Protein 3LE1 (pdb70)

Foldseek 3Di:
DDKDKDFFADQAFCDDPNVVVQLVLLVVDPWFKWKDAPHQIDTSNDSVSSVVRPGGHGGIIMMFTDDPCGVVSVVSNRVCRVCNNVD/DDKDKDFAADAAFLDDPNVVVQLVLLVVDPWFKWKDAPHDIDGSNDSVSSVVRPGGHGGIIMMFTDDPCGVVSVVSNRDDDDDND

Nearest PDB structures (foldseek):
  3lfg-assembly2_B  TM=1.002E+00  e=5.998E-17  Caldanaerobacter subterraneus subsp. tengcongensis MB4
  3ihs-assembly2_B  TM=9.851E-01  e=2.240E-10  Bacillus anthracis str. Ames
  1ptf-assembly1_A  TM=9.576E-01  e=1.968E-10  Enterococcus faecalis
  1cm2-assembly1_A  TM=9.767E-01  e=3.095E-10  Escherichia coli
  1opd-assembly1_A  TM=9.761E-01  e=3.758E-10  Escherichia coli

InterPro domains:
  IPR000032 Phosphocarrier protein HPr-like [PF00381] (3-82)
  IPR000032 Phosphocarrier protein HPr-like [PR00107] (13-29)
  IPR000032 Phosphocarrier protein HPr-like [PR00107] (38-53)
  IPR000032 Phosphocarrier protein HPr-like [PR00107] (53-70)
  IPR000032 Phosphocarrier protein HPr-like [PS51350] (1-88)
  IPR000032 Phosphocarrier protein HPr-like [TIGR01003] (1-82)
  IPR000032 Phosphocarrier protein HPr-like [cd00367] (5-81)
  IPR001020 Phosphotransferase system, HPr histidine phosphorylation site [PS00369] (13-20)
  IPR035895 HPr-like superfamily [G3DSA:3.30.1340.10] (1-88)
  IPR035895 HPr-like superfamily [SSF55594] (1-88)
  IPR050399 Phosphocarrier protein HPr [PTHR33705] (1-88)

Solvent-accessible surface area: 8832 Å² total; per-residue (Å²): 98,70,106,35,102,14,44,1,48,15,124,63,0,0,68,79,156,15,1,59,46,0,23,52,15,0,60,152,37,80,1,117,2,87,0,70,49,123,142,44,66,20,74,0,67,37,87,159,12,1,79,86,12,31,0,56,92,50,29,82,2,33,0,19,0,62,33,138,30,29,110,110,0,1,49,26,0,33,66,31,0,100,56,97,13,66,116,126,73,87,35,93,24,85,0,90,15,88,66,0,1,75,80,63,15,2,59,76,0,21,106,16,0,60,134,39,82,1,118,2,60,0,44,50,125,132,66,117,18,74,0,66,38,91,153,11,0,73,72,9,31,0,55,101,37,31,81,2,87,0,11,0,54,33,138,32,29,113,102,0,2,64,25,0,34,67,32,1,65,77,83,48

CATH classification: 3.30.1340.10

Radius of gyration: 17.96 Å; Cα contacts (8 Å, |Δi|>4): 343; chains: 2; bounding box: 39×39×50 Å

Structure (mmCIF, N/CA/C/O backbone):
data_3LE1
#
_entry.id   3LE1
#
_cell.length_a   57.860
_cell.length_b   57.860
_cell.length_c   42.080
_cell.angle_alpha   90.00
_cell.angle_beta   90.00
_cell.angle_gamma   90.00
#
_symmetry.space_group_name_H-M   'P 42'
#
loop_
_entity.id
_entity.type
_entity.pdbx_description
1 polymer 'Phosphotransferase system, HPr-related proteins'
2 non-polymer 'CADMIUM ION'
3 water water
#
loop_
_atom_site.group_PDB
_atom_site.id
_atom_site.type_symbol
_atom_site.label_atom_id
_atom_site.label_alt_id
_atom_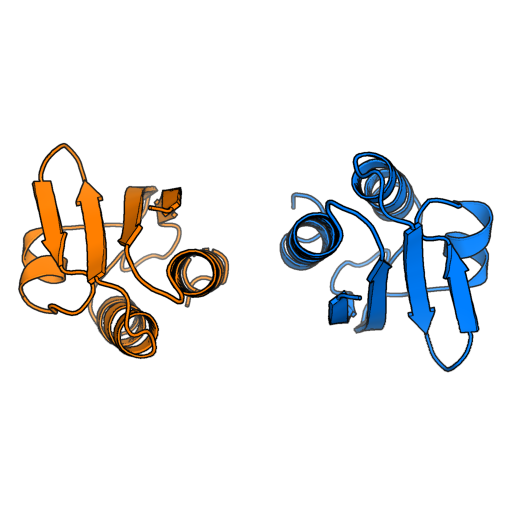site.label_comp_id
_atom_site.label_asym_id
_atom_site.label_entity_id
_atom_site.label_seq_id
_atom_site.pdbx_PDB_ins_code
_atom_site.Cartn_x
_atom_site.Cartn_y
_atom_site.Cartn_z
_atom_site.occupancy
_atom_site.B_iso_or_equiv
_atom_site.auth_seq_id
_atom_site.auth_comp_id
_atom_site.auth_asym_id
_atom_site.auth_atom_id
_atom_site.pdbx_PDB_model_num
ATOM 1 N N . MET A 1 1 ? 33.601 -0.238 -0.432 1.00 13.19 1 MET A N 1
ATOM 2 C CA . MET A 1 1 ? 32.778 0.856 -0.924 1.00 14.32 1 MET A CA 1
ATOM 3 C C . MET A 1 1 ? 31.434 0.840 -0.251 1.00 16.26 1 MET A C 1
ATOM 4 O O . MET A 1 1 ? 30.833 -0.197 -0.084 1.00 19.06 1 MET A O 1
ATOM 7 N N . LYS A 1 2 ? 30.939 2.011 0.100 1.00 14.04 2 LYS A N 1
ATOM 8 C CA . LYS A 1 2 ? 29.600 2.197 0.631 1.00 13.43 2 LYS A CA 1
ATOM 9 C C . LYS A 1 2 ? 28.868 3.253 -0.207 1.00 14.74 2 LYS A C 1
ATOM 10 O O . LYS A 1 2 ? 29.424 4.312 -0.511 1.00 15.03 2 LYS A O 1
ATOM 16 N N . GLU A 1 3 ? 27.642 2.928 -0.609 1.00 15.86 3 GLU A N 1
ATOM 17 C CA . GLU A 1 3 ? 26.805 3.823 -1.414 1.00 16.98 3 GLU A CA 1
ATOM 18 C C . GLU A 1 3 ? 25.373 3.928 -0.894 1.00 17.38 3 GLU A C 1
ATOM 19 O O . GLU A 1 3 ? 24.822 2.960 -0.366 1.00 17.18 3 GLU A O 1
ATOM 25 N N . VAL A 1 4 ? 24.770 5.108 -1.043 1.00 18.11 4 VAL A N 1
ATOM 26 C CA . VAL A 1 4 ? 23.373 5.338 -0.674 1.00 18.96 4 VAL A CA 1
ATOM 27 C C . VAL A 1 4 ? 22.734 6.337 -1.636 1.00 17.04 4 VAL A C 1
ATOM 28 O O . VAL A 1 4 ? 23.393 7.243 -2.122 1.00 17.22 4 VAL A O 1
ATOM 32 N N . THR A 1 5 ? 21.459 6.148 -1.933 1.00 16.21 5 THR A N 1
ATOM 33 C CA . THR A 1 5 ? 20.720 7.108 -2.740 1.00 18.13 5 THR A CA 1
ATOM 34 C C . THR A 1 5 ? 19.802 7.893 -1.810 1.00 18.40 5 THR A C 1
ATOM 35 O O . THR A 1 5 ? 19.116 7.319 -0.958 1.00 19.13 5 THR A O 1
ATOM 39 N N . ILE A 1 6 ? 19.812 9.212 -1.952 1.00 17.59 6 ILE A N 1
ATOM 40 C CA . ILE A 1 6 ? 19.090 10.068 -1.025 1.00 14.53 6 ILE A CA 1
ATOM 41 C C . ILE A 1 6 ? 18.556 11.323 -1.711 1.00 18.30 6 ILE A C 1
ATOM 42 O O . ILE A 1 6 ? 19.173 11.847 -2.634 1.00 19.69 6 ILE A O 1
ATOM 47 N N . GLU A 1 7 ? 17.406 11.795 -1.242 1.00 20.52 7 GLU A N 1
ATOM 48 C CA . GLU A 1 7 ? 16.782 13.010 -1.758 1.00 22.31 7 GLU A CA 1
ATOM 49 C C . GLU A 1 7 ? 17.211 14.227 -0.938 1.00 23.79 7 GLU A C 1
ATOM 50 O O . GLU A 1 7 ? 17.254 14.179 0.296 1.00 25.29 7 GLU A O 1
ATOM 52 N N . ILE A 1 8 ? 17.540 15.314 -1.629 1.00 23.21 8 ILE A N 1
ATOM 53 C CA . ILE A 1 8 ? 17.898 16.564 -0.969 1.00 24.12 8 ILE A CA 1
ATOM 54 C C . ILE A 1 8 ? 16.624 17.359 -0.696 1.00 24.25 8 ILE A C 1
ATOM 55 O O . ILE A 1 8 ? 15.853 17.634 -1.615 1.00 25.05 8 ILE A O 1
ATOM 60 N N . LYS A 1 9 ? 16.404 17.713 0.568 1.00 21.50 9 LYS A N 1
ATOM 61 C CA . LYS A 1 9 ? 15.115 18.258 1.002 1.00 20.25 9 LYS A CA 1
ATOM 62 C C . LYS A 1 9 ? 15.088 19.768 1.165 1.00 21.29 9 LYS A C 1
ATOM 63 O O . LYS A 1 9 ? 14.023 20.379 1.072 1.00 24.15 9 LYS A O 1
ATOM 66 N N . ASN A 1 10 ? 16.236 20.373 1.446 1.00 18.01 10 ASN A N 1
ATOM 67 C CA . ASN A 1 10 ? 16.255 21.780 1.827 1.00 18.75 10 ASN A CA 1
ATOM 68 C C . ASN A 1 10 ? 16.204 22.754 0.659 1.00 16.61 10 ASN A C 1
ATOM 69 O O . ASN A 1 10 ? 16.700 22.478 -0.436 1.00 15.76 10 ASN A O 1
ATOM 74 N N . LYS A 1 11 ? 15.747 23.970 0.951 1.00 15.80 11 LYS A N 1
ATOM 75 C CA . LYS A 1 11 ? 15.393 24.937 -0.050 1.00 17.13 11 LYS A CA 1
ATOM 76 C C . LYS A 1 11 ? 16.526 25.216 -0.966 1.00 18.25 11 LYS A C 1
ATOM 77 O O . LYS A 1 11 ? 16.324 25.419 -2.124 1.00 18.24 11 LYS A O 1
ATOM 81 N N . THR A 1 12 ? 17.701 25.273 -0.382 1.00 17.50 12 THR A N 1
ATOM 82 C CA . THR A 1 12 ? 18.901 25.719 -1.083 1.00 19.95 12 THR A CA 1
ATOM 83 C C . THR A 1 12 ? 19.606 24.633 -1.885 1.00 20.96 12 THR A C 1
ATOM 84 O O . THR A 1 12 ? 20.550 24.921 -2.619 1.00 21.61 12 THR A O 1
ATOM 88 N N . GLY A 1 13 ? 19.171 23.387 -1.733 1.00 20.04 13 GLY A N 1
ATOM 89 C CA . GLY A 1 13 ? 19.925 22.271 -2.279 1.00 19.30 13 GLY A CA 1
ATOM 90 C C . GLY A 1 13 ? 21.346 22.321 -1.742 1.00 20.69 13 GLY A C 1
ATOM 91 O O . GLY A 1 13 ? 21.577 22.801 -0.634 1.00 21.48 13 GLY A O 1
ATOM 92 N N . LEU A 1 14 ? 22.306 21.840 -2.525 1.00 20.67 14 LEU A N 1
ATOM 93 C CA . LEU A 1 14 ? 23.704 21.919 -2.132 1.00 21.32 14 LEU A CA 1
ATOM 94 C C . LEU A 1 14 ? 24.347 23.221 -2.605 1.00 25.39 14 LEU A C 1
ATOM 95 O O . LEU A 1 14 ? 25.166 23.241 -3.531 1.00 26.23 14 LEU A O 1
ATOM 100 N N . HIS A 1 15 ? 23.957 24.313 -1.957 1.00 28.52 15 HIS A N 1
ATOM 101 C CA . HIS A 1 15 ? 24.495 25.632 -2.254 1.00 33.14 15 HIS A CA 1
ATOM 102 C C . HIS A 1 15 ? 24.715 26.398 -0.961 1.00 35.14 15 HIS A C 1
ATOM 103 O O . HIS A 1 15 ? 24.117 26.073 0.060 1.00 36.03 15 HIS A O 1
ATOM 110 N N . ALA A 1 16 ? 25.574 27.411 -1.005 1.00 34.42 16 ALA A N 1
ATOM 111 C CA . ALA A 1 16 ? 25.768 28.285 0.151 1.00 34.10 16 ALA A CA 1
ATOM 112 C C . ALA A 1 16 ? 26.046 27.491 1.422 1.00 33.85 16 ALA A C 1
ATOM 113 O O . ALA A 1 16 ? 26.817 26.528 1.400 1.00 34.19 16 ALA A O 1
ATOM 115 N N . ARG A 1 17 ? 25.421 27.887 2.526 1.00 33.39 17 ARG A N 1
ATOM 116 C CA . ARG A 1 17 ? 25.713 27.265 3.817 1.00 32.71 17 ARG A CA 1
ATOM 117 C C . ARG A 1 17 ? 25.727 25.732 3.794 1.00 33.47 17 ARG A C 1
ATOM 118 O O . ARG A 1 17 ? 26.740 25.120 4.147 1.00 35.66 17 ARG A O 1
ATOM 126 N N . PRO A 1 18 ? 24.602 25.105 3.408 1.00 31.32 18 PRO A N 1
ATOM 127 C CA . PRO A 1 18 ? 24.575 23.642 3.309 1.00 29.68 18 PRO A CA 1
ATOM 128 C C . PRO A 1 18 ? 25.746 23.071 2.503 1.00 27.50 18 PRO A C 1
ATOM 129 O O . PRO A 1 18 ? 26.366 22.109 2.952 1.00 25.96 18 PRO A O 1
ATOM 133 N N . ALA A 1 19 ? 26.061 23.652 1.347 1.00 26.40 19 ALA A N 1
ATOM 134 C CA . ALA A 1 19 ? 27.185 23.161 0.556 1.00 27.47 19 ALA A CA 1
ATOM 135 C C . ALA A 1 19 ? 28.487 23.221 1.362 1.00 27.02 19 ALA A C 1
ATOM 136 O O . ALA A 1 19 ? 29.292 22.290 1.338 1.00 26.27 19 ALA A O 1
ATOM 138 N N . ALA A 1 20 ? 28.686 24.319 2.085 1.00 26.37 20 ALA A N 1
ATOM 139 C CA . ALA A 1 20 ? 29.905 24.508 2.862 1.00 25.75 20 ALA A CA 1
ATOM 140 C C . ALA A 1 20 ? 29.987 23.466 3.965 1.00 25.33 20 ALA A C 1
ATOM 141 O O . ALA A 1 20 ? 31.052 22.895 4.218 1.00 25.31 20 ALA A O 1
ATOM 143 N N . LEU A 1 21 ? 28.848 23.234 4.613 1.00 24.75 21 LEU A N 1
ATOM 144 C CA . LEU A 1 21 ? 28.734 22.258 5.693 1.00 25.06 21 LEU A CA 1
ATOM 145 C C . LEU A 1 21 ? 28.875 20.842 5.161 1.00 24.73 21 LEU A C 1
ATOM 146 O O . LEU A 1 21 ? 29.458 19.977 5.816 1.00 25.89 21 LEU A O 1
ATOM 151 N N . PHE A 1 22 ? 28.313 20.608 3.981 1.00 22.70 22 PHE A N 1
ATOM 152 C CA . PHE A 1 22 ? 28.420 19.316 3.327 1.00 19.74 22 PHE A CA 1
ATOM 153 C C . PHE A 1 22 ? 29.886 18.956 3.140 1.00 20.59 22 PHE A C 1
ATOM 154 O O . PHE A 1 22 ? 30.309 17.878 3.544 1.00 22.03 22 PHE A O 1
ATOM 162 N N . VAL A 1 23 ? 30.662 19.874 2.556 1.00 21.17 23 VAL A N 1
ATOM 163 C CA . VAL A 1 23 ? 32.078 19.654 2.288 1.00 22.73 23 VAL A CA 1
ATOM 164 C C . VAL A 1 23 ? 32.840 19.554 3.601 1.00 23.40 23 VAL A C 1
ATOM 165 O O . VAL A 1 23 ? 33.771 18.760 3.744 1.00 21.40 23 VAL A O 1
ATOM 169 N N . GLN A 1 24 ? 32.419 20.380 4.549 1.00 24.03 24 GLN A N 1
ATOM 170 C CA . GLN A 1 24 ? 32.940 20.374 5.899 1.00 25.74 24 GLN A CA 1
ATOM 171 C C . GLN A 1 24 ? 32.788 18.992 6.531 1.00 23.01 24 GLN A C 1
ATOM 172 O O . GLN A 1 24 ? 33.732 18.436 7.069 1.00 23.46 24 GLN A O 1
ATOM 174 N N . THR A 1 25 ? 31.585 18.444 6.451 1.00 21.37 25 THR A N 1
ATOM 175 C CA . THR A 1 25 ? 31.305 17.154 7.051 1.00 21.43 25 THR A CA 1
ATOM 176 C C . THR A 1 25 ? 32.059 16.044 6.319 1.00 20.79 25 THR A C 1
ATOM 177 O O . THR A 1 25 ? 32.695 15.194 6.952 1.00 19.86 25 THR A O 1
ATOM 181 N N . ALA A 1 26 ? 32.006 16.059 4.989 1.00 19.68 26 ALA A N 1
ATOM 182 C CA . ALA A 1 26 ? 32.730 15.066 4.196 1.00 17.01 26 ALA A CA 1
ATOM 183 C C . ALA A 1 26 ? 34.204 15.101 4.548 1.00 15.33 26 ALA A C 1
ATOM 184 O O . ALA A 1 26 ? 34.860 14.061 4.654 1.00 15.58 26 ALA A O 1
ATOM 186 N N . SER A 1 27 ? 34.722 16.309 4.738 1.00 17.52 27 SER A N 1
ATOM 187 C CA . SER A 1 27 ? 36.146 16.497 4.980 1.00 18.88 27 SER A CA 1
ATOM 188 C C . SER A 1 27 ? 36.582 16.007 6.367 1.00 19.02 27 SER A C 1
ATOM 189 O O . SER A 1 27 ? 37.765 15.948 6.658 1.00 20.06 27 SER A O 1
ATOM 192 N N . LYS A 1 28 ? 35.628 15.662 7.226 1.00 20.23 28 LYS A N 1
ATOM 193 C CA . LYS A 1 28 ? 35.965 15.084 8.527 1.00 19.67 28 LYS A CA 1
ATOM 194 C C . LYS A 1 28 ? 36.496 13.655 8.410 1.00 17.88 28 LYS A C 1
ATOM 195 O O . LYS A 1 28 ? 37.114 13.136 9.340 1.00 19.41 28 LYS A O 1
ATOM 201 N N . PHE A 1 29 ? 36.258 13.021 7.265 1.00 15.51 29 PHE A N 1
ATOM 202 C CA . PHE A 1 29 ? 36.585 11.607 7.089 1.00 14.17 29 PHE A CA 1
ATOM 203 C C . PHE A 1 29 ? 37.753 11.361 6.138 1.00 16.05 29 PHE A C 1
ATOM 204 O O . PHE A 1 29 ? 38.021 12.167 5.241 1.00 18.44 29 PHE A O 1
ATOM 212 N N . SER A 1 30 ? 38.458 10.253 6.342 1.00 15.89 30 SER A N 1
ATOM 213 C CA . SER A 1 30 ? 39.647 9.952 5.536 1.00 19.23 30 SER A CA 1
ATOM 214 C C . SER A 1 30 ? 39.316 9.364 4.171 1.00 19.51 30 SER A C 1
ATOM 215 O O . SER A 1 30 ? 40.073 9.513 3.219 1.00 19.65 30 SER A O 1
ATOM 218 N N . SER A 1 31 ? 38.195 8.659 4.095 1.00 17.70 31 SER A N 1
ATOM 219 C CA . SER A 1 31 ? 37.735 8.073 2.846 1.00 17.01 31 SER A CA 1
ATOM 220 C C . SER A 1 31 ? 37.696 9.079 1.701 1.00 17.35 31 SER A C 1
ATOM 221 O O . SER A 1 31 ? 37.459 10.271 1.907 1.00 13.59 31 SER A O 1
ATOM 224 N N . GLN A 1 32 ? 37.877 8.573 0.488 1.00 19.94 32 GLN A N 1
ATOM 225 C CA . GLN A 1 32 ? 37.476 9.302 -0.695 1.00 21.82 32 GLN A CA 1
ATOM 226 C C . GLN A 1 32 ? 35.958 9.252 -0.756 1.00 21.58 32 GLN A C 1
ATOM 227 O O . GLN A 1 32 ? 35.360 8.197 -0.548 1.00 22.23 32 GLN A O 1
ATOM 233 N N . ILE A 1 33 ? 35.336 10.398 -1.008 1.00 18.06 33 ILE A N 1
ATOM 234 C CA . ILE A 1 33 ? 33.877 10.488 -1.038 1.00 16.16 33 ILE A CA 1
ATOM 235 C C . ILE A 1 33 ? 33.399 11.195 -2.302 1.00 17.03 33 ILE A C 1
ATOM 236 O O . ILE A 1 33 ? 33.977 12.202 -2.717 1.00 18.29 33 ILE A O 1
ATOM 241 N N . TRP A 1 34 ? 32.335 10.665 -2.895 1.00 17.61 34 TRP A N 1
ATOM 242 C CA . TRP A 1 34 ? 31.801 11.191 -4.143 1.00 17.90 34 TRP A CA 1
ATOM 243 C C . TRP A 1 34 ? 30.316 11.504 -4.024 1.00 19.59 34 TRP A C 1
ATOM 244 O O . TRP A 1 34 ? 29.596 10.897 -3.222 1.00 20.88 34 TRP A O 1
ATOM 255 N N . VAL A 1 35 ? 29.875 12.461 -4.835 1.00 17.91 35 VAL A N 1
ATOM 256 C CA . VAL A 1 35 ? 28.486 12.824 -4.979 1.00 17.83 35 VAL A CA 1
ATOM 257 C C . VAL A 1 35 ? 28.132 12.767 -6.463 1.00 14.18 35 VAL A C 1
ATOM 258 O O . VAL A 1 35 ? 28.805 13.369 -7.290 1.00 12.57 35 VAL A O 1
ATOM 262 N N . GLU A 1 36 ? 27.092 12.018 -6.801 1.00 15.44 36 GLU A N 1
ATOM 263 C CA . GLU A 1 36 ? 26.696 11.854 -8.190 1.00 18.46 36 GLU A CA 1
ATOM 264 C C . GLU A 1 36 ? 25.269 12.329 -8.423 1.00 16.87 36 GLU A C 1
ATOM 265 O O . GLU A 1 36 ? 24.387 12.071 -7.613 1.00 14.20 36 GLU A O 1
ATOM 271 N N . LYS A 1 37 ? 25.063 13.040 -9.526 1.00 15.94 37 LYS A N 1
ATOM 272 C CA . LYS A 1 37 ? 23.724 13.346 -10.010 1.00 17.87 37 LYS A CA 1
ATOM 273 C C . LYS A 1 37 ? 23.703 13.161 -11.513 1.00 19.56 37 LYS A C 1
ATOM 274 O O . LYS A 1 37 ? 24.536 13.720 -12.220 1.00 18.13 37 LYS A O 1
ATOM 280 N N . ASP A 1 38 ? 22.755 12.358 -11.983 1.00 23.51 38 ASP A N 1
ATOM 281 C CA . ASP A 1 38 ? 22.570 12.144 -13.413 1.00 28.61 38 ASP A CA 1
ATOM 282 C C . ASP A 1 38 ? 23.900 12.004 -14.153 1.00 31.53 38 ASP A C 1
ATOM 283 O O . ASP A 1 38 ? 24.256 12.837 -14.985 1.00 29.33 38 ASP A O 1
ATOM 288 N N . ASN A 1 39 ? 24.631 10.948 -13.819 1.00 37.32 39 ASN A N 1
ATOM 289 C CA . ASN A 1 39 ? 25.863 10.564 -14.516 1.00 40.80 39 ASN A CA 1
ATOM 290 C C . ASN A 1 39 ? 27.083 11.470 -14.307 1.00 43.27 39 ASN A C 1
ATOM 291 O O . ASN A 1 39 ? 28.195 11.121 -14.719 1.00 43.16 39 ASN A O 1
ATOM 296 N N . LYS A 1 40 ? 26.880 12.623 -13.676 1.00 43.35 40 LYS A N 1
ATOM 297 C CA . LYS A 1 40 ? 28.003 13.468 -13.287 1.00 42.54 40 LYS A CA 1
ATOM 298 C C . LYS A 1 40 ? 28.393 13.171 -11.853 1.00 40.31 40 LYS A C 1
ATOM 299 O O . LYS A 1 40 ? 27.542 13.153 -10.951 1.00 41.56 40 LYS A O 1
ATOM 301 N N . LYS A 1 41 ? 29.687 12.947 -11.653 1.00 37.28 41 LYS A N 1
ATOM 302 C CA . LYS A 1 41 ? 30.233 12.598 -10.343 1.00 34.07 41 LYS A CA 1
ATOM 303 C C . LYS A 1 41 ? 31.345 13.557 -9.914 1.00 33.68 41 LYS A C 1
ATOM 304 O O . LYS A 1 41 ? 32.243 13.874 -10.696 1.00 32.92 41 LYS A O 1
ATOM 306 N N . VAL A 1 42 ? 31.283 14.018 -8.668 1.00 32.28 42 VAL A N 1
ATOM 307 C CA . VAL A 1 42 ? 32.305 14.914 -8.133 1.00 30.98 42 VAL A CA 1
ATOM 308 C C . VAL A 1 42 ? 32.813 14.503 -6.748 1.00 27.76 42 VAL A C 1
ATOM 309 O O . VAL A 1 42 ? 32.116 13.843 -5.978 1.00 27.36 42 VAL A O 1
ATOM 313 N N . ASN A 1 43 ? 34.032 14.928 -6.442 1.00 26.24 43 ASN A N 1
ATOM 314 C CA . ASN A 1 43 ? 34.605 14.787 -5.108 1.00 24.30 43 ASN A CA 1
ATOM 315 C C . ASN A 1 43 ? 33.773 15.591 -4.105 1.00 22.36 43 ASN A C 1
ATOM 316 O O . ASN A 1 43 ? 33.547 16.785 -4.284 1.00 23.52 43 ASN A O 1
ATOM 321 N N . ALA A 1 44 ? 33.290 14.930 -3.056 1.00 19.76 44 ALA A N 1
ATOM 322 C CA . ALA A 1 44 ? 32.417 15.591 -2.084 1.00 19.86 44 ALA A CA 1
ATOM 323 C C . ALA A 1 44 ? 33.161 16.586 -1.195 1.00 20.17 44 ALA A C 1
ATOM 324 O O . ALA A 1 44 ? 32.539 17.403 -0.509 1.00 18.78 44 ALA A O 1
ATOM 326 N N . LYS A 1 45 ? 34.485 16.495 -1.203 1.00 21.69 45 LYS A N 1
ATOM 327 C CA . LYS A 1 45 ? 35.346 17.402 -0.445 1.00 19.43 45 LYS A CA 1
ATOM 328 C C . LYS A 1 45 ? 35.722 18.629 -1.284 1.00 21.10 45 LYS A C 1
ATOM 329 O O . LYS A 1 45 ? 36.466 19.492 -0.818 1.00 21.19 45 LYS A O 1
ATOM 335 N N . SER A 1 46 ? 35.207 18.703 -2.514 1.00 22.16 46 SER A N 1
ATOM 336 C CA . SER A 1 46 ? 35.499 19.823 -3.418 1.00 21.58 46 SER A CA 1
ATOM 337 C C . SER A 1 46 ? 34.295 20.737 -3.637 1.00 22.08 46 SER A C 1
ATOM 338 O O . SER A 1 46 ? 33.293 20.339 -4.246 1.00 20.20 46 SER A O 1
ATOM 341 N N . ILE A 1 47 ? 34.410 21.966 -3.140 1.00 25.00 47 ILE A N 1
ATOM 342 C CA . ILE A 1 47 ? 33.351 22.957 -3.264 1.00 27.04 47 ILE A CA 1
ATOM 343 C C . ILE A 1 47 ? 33.084 23.323 -4.726 1.00 28.49 47 ILE A C 1
ATOM 344 O O . ILE A 1 47 ? 31.943 23.515 -5.116 1.00 27.53 47 ILE A O 1
ATOM 349 N N . MET A 1 48 ? 34.134 23.414 -5.538 1.00 29.79 48 MET A N 1
ATOM 350 C CA . MET A 1 48 ? 33.943 23.675 -6.964 1.00 30.18 48 MET A CA 1
ATOM 351 C C . MET A 1 48 ? 33.148 22.537 -7.608 1.00 29.79 48 MET A C 1
ATOM 352 O O . MET A 1 48 ? 32.254 22.774 -8.424 1.00 30.40 48 MET A O 1
ATOM 357 N N . GLY A 1 49 ? 33.474 21.304 -7.220 1.00 27.81 49 GLY A N 1
ATOM 358 C CA . GLY A 1 49 ? 32.776 20.133 -7.723 1.00 25.34 49 GLY A CA 1
ATOM 359 C C . GLY A 1 49 ? 31.309 20.126 -7.325 1.00 22.78 49 GLY A C 1
ATOM 360 O O . GLY A 1 49 ? 30.432 19.935 -8.157 1.00 23.78 49 GLY A O 1
ATOM 361 N N . ILE A 1 50 ? 31.046 20.325 -6.039 1.00 20.37 50 ILE A N 1
ATOM 362 C CA . ILE A 1 50 ? 29.675 20.453 -5.559 1.00 19.95 50 ILE A CA 1
ATOM 363 C C . ILE A 1 50 ? 28.909 21.497 -6.378 1.00 19.68 50 ILE A C 1
ATOM 364 O O . ILE A 1 50 ? 27.813 21.227 -6.872 1.00 18.48 50 ILE A O 1
ATOM 369 N N . MET A 1 51 ? 29.505 22.674 -6.549 1.00 22.58 51 MET A N 1
ATOM 370 C CA . MET A 1 51 ? 28.882 23.737 -7.332 1.00 22.75 51 MET A CA 1
ATOM 371 C C . MET A 1 51 ? 28.570 23.275 -8.745 1.00 23.10 51 MET A C 1
ATOM 372 O O . MET A 1 51 ? 27.460 23.485 -9.248 1.00 24.60 51 MET A O 1
ATOM 377 N N . SER A 1 52 ? 29.561 22.652 -9.379 1.00 22.63 52 SER A N 1
ATOM 378 C CA . SER A 1 52 ? 29.420 22.152 -10.744 1.00 24.23 52 SER A CA 1
ATOM 379 C C . SER A 1 52 ? 28.231 21.214 -10.854 1.00 25.07 52 SER A C 1
ATOM 380 O O . SER A 1 52 ? 27.523 21.195 -11.860 1.00 25.18 52 SER A O 1
ATOM 383 N N . LEU A 1 53 ? 28.016 20.430 -9.808 1.00 24.70 53 LEU A N 1
ATOM 384 C CA . LEU A 1 53 ? 26.985 19.407 -9.828 1.00 22.35 53 LEU A CA 1
ATOM 385 C C . LEU A 1 53 ? 25.564 19.997 -9.910 1.00 22.60 53 LEU A C 1
ATOM 386 O O . LEU A 1 53 ? 24.673 19.383 -10.491 1.00 25.50 53 LEU A O 1
ATOM 391 N N . GLY A 1 54 ? 25.364 21.186 -9.341 1.00 21.42 54 GLY A N 1
ATOM 392 C CA . GLY A 1 54 ? 24.079 21.862 -9.406 1.00 20.84 54 GLY A CA 1
ATOM 393 C C . GLY A 1 54 ? 22.950 21.051 -8.796 1.00 21.35 54 GLY A C 1
ATOM 394 O O . GLY A 1 54 ? 21.976 20.696 -9.467 1.00 20.05 54 GLY A O 1
ATOM 395 N N . VAL A 1 55 ? 23.097 20.734 -7.515 1.00 20.45 55 VAL A N 1
ATOM 396 C CA . VAL A 1 55 ? 22.080 19.981 -6.791 1.00 17.98 55 VAL A CA 1
ATOM 397 C C . VAL A 1 55 ? 21.081 20.918 -6.121 1.00 21.21 55 VAL A C 1
ATOM 398 O O . VAL A 1 55 ? 21.452 21.717 -5.254 1.00 23.39 55 VAL A O 1
ATOM 402 N N . SER A 1 56 ? 19.824 20.820 -6.528 1.00 20.61 56 SER A N 1
ATOM 403 C CA . SER A 1 56 ? 18.770 21.659 -5.968 1.00 21.83 56 SER A CA 1
ATOM 404 C C . SER A 1 56 ? 17.789 20.822 -5.150 1.00 21.52 56 SER A C 1
ATOM 405 O O . SER A 1 56 ? 17.852 19.597 -5.143 1.00 20.43 56 SER A O 1
ATOM 408 N N . GLN A 1 57 ? 16.900 21.505 -4.440 1.00 20.86 57 GLN A N 1
ATOM 409 C CA . GLN A 1 57 ? 15.891 20.845 -3.635 1.00 20.23 57 GLN A CA 1
ATOM 410 C C . GLN A 1 57 ? 15.131 19.812 -4.444 1.00 21.26 57 GLN A C 1
ATOM 411 O O . GLN A 1 57 ? 14.711 20.079 -5.577 1.00 21.03 57 GLN A O 1
ATOM 417 N N . GLY A 1 58 ? 14.949 18.635 -3.860 1.00 23.59 58 GLY A N 1
ATOM 418 C CA . GLY A 1 58 ? 14.199 17.581 -4.505 1.00 26.83 58 GLY A CA 1
ATOM 419 C C . GLY A 1 58 ? 15.055 16.625 -5.320 1.00 29.30 58 GLY A C 1
ATOM 420 O O . GLY A 1 58 ? 14.606 15.526 -5.635 1.00 29.79 58 GLY A O 1
ATOM 421 N N . ASN A 1 59 ? 16.263 17.053 -5.681 1.00 30.06 59 ASN A N 1
ATOM 422 C CA . ASN A 1 59 ? 17.193 16.204 -6.423 1.00 28.07 59 ASN A CA 1
ATOM 423 C C . ASN A 1 59 ? 17.574 14.987 -5.607 1.00 24.82 59 ASN A C 1
ATOM 424 O O . ASN A 1 59 ? 17.835 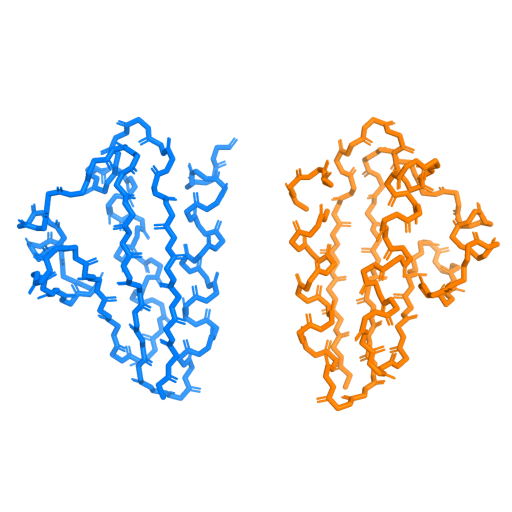15.084 -4.410 1.00 21.39 59 ASN A O 1
ATOM 429 N N . VAL A 1 60 ? 17.614 13.843 -6.276 1.00 25.43 60 VAL A N 1
ATOM 430 C CA . VAL A 1 60 ? 18.088 12.614 -5.672 1.00 25.44 60 VAL A CA 1
ATOM 431 C C . VAL A 1 60 ? 19.527 12.399 -6.128 1.00 25.22 60 VAL A C 1
ATOM 432 O O . VAL A 1 60 ? 19.806 12.417 -7.321 1.00 25.30 60 VAL A O 1
ATOM 436 N N . VAL A 1 61 ? 20.440 12.233 -5.174 1.00 23.18 61 VAL A N 1
ATOM 437 C CA . VAL A 1 61 ? 21.849 12.013 -5.497 1.00 19.62 61 VAL A CA 1
ATOM 438 C C . VAL A 1 61 ? 22.328 10.668 -4.959 1.00 16.79 61 VAL A C 1
ATOM 439 O O . VAL A 1 61 ? 21.684 10.075 -4.086 1.00 13.74 61 VAL A O 1
ATOM 443 N N . LYS A 1 62 ? 23.423 10.159 -5.516 1.00 16.28 62 LYS A N 1
ATOM 444 C CA . LYS A 1 62 ? 24.072 8.982 -4.954 1.00 14.69 62 LYS A CA 1
ATOM 445 C C . LYS A 1 62 ? 25.357 9.411 -4.271 1.00 11.93 62 LYS A C 1
ATOM 446 O O . LYS A 1 62 ? 26.183 10.104 -4.864 1.00 11.39 62 LYS A O 1
ATOM 449 N N . LEU A 1 63 ? 25.486 9.045 -3.004 1.00 13.55 63 LEU A N 1
ATOM 450 C CA . LEU A 1 63 ? 26.694 9.297 -2.224 1.00 12.27 63 LEU A CA 1
ATOM 451 C C . LEU A 1 63 ? 27.511 8.020 -2.161 1.00 13.63 63 LEU A C 1
ATOM 452 O O . LEU A 1 63 ? 26.976 6.948 -1.888 1.00 12.62 63 LEU A O 1
ATOM 457 N N . SER A 1 64 ? 28.802 8.120 -2.414 1.00 13.83 64 SER A N 1
ATOM 458 C CA . SER A 1 64 ? 29.644 6.940 -2.307 1.00 15.50 64 SER A CA 1
ATOM 459 C C . SER A 1 64 ? 30.944 7.263 -1.590 1.00 14.02 64 SER A C 1
ATOM 460 O O . SER A 1 64 ? 31.414 8.401 -1.601 1.00 14.41 64 SER A O 1
ATOM 463 N N . ALA A 1 65 ? 31.538 6.253 -0.961 1.00 14.14 65 ALA A N 1
ATOM 464 C CA . ALA A 1 65 ? 32.761 6.477 -0.225 1.00 16.03 65 ALA A CA 1
ATOM 465 C C . ALA A 1 65 ? 33.591 5.203 -0.196 1.00 17.13 65 ALA A C 1
ATOM 466 O O . ALA A 1 65 ? 33.038 4.100 -0.111 1.00 17.55 65 ALA A O 1
ATOM 468 N N . GLU A 1 66 ? 34.904 5.360 -0.300 1.00 14.96 66 GLU A N 1
ATOM 469 C CA . GLU A 1 66 ? 35.822 4.240 -0.133 1.00 14.70 66 GLU A CA 1
ATOM 470 C C . GLU A 1 66 ? 37.006 4.636 0.741 1.00 14.57 66 GLU A C 1
ATOM 471 O O . GLU A 1 66 ? 37.713 5.604 0.447 1.00 15.21 66 GLU A O 1
ATOM 474 N N . GLY A 1 67 ? 37.192 3.904 1.836 1.00 15.22 67 GLY A N 1
ATOM 475 C CA . GLY A 1 67 ? 38.248 4.199 2.796 1.00 12.89 67 GLY A CA 1
ATOM 476 C C . GLY A 1 67 ? 38.004 3.509 4.122 1.00 12.84 67 GLY A C 1
ATOM 477 O O . GLY A 1 67 ? 37.047 2.735 4.249 1.00 11.53 67 GLY A O 1
ATOM 478 N N . ASP A 1 68 ? 38.851 3.765 5.116 1.00 12.53 68 ASP A N 1
ATOM 479 C CA . ASP A 1 68 ? 38.726 3.049 6.394 1.00 15.12 68 ASP A CA 1
ATOM 480 C C . ASP A 1 68 ? 37.500 3.447 7.212 1.00 14.05 68 ASP A C 1
ATOM 481 O O . ASP A 1 68 ? 37.113 2.739 8.147 1.00 12.95 68 ASP A O 1
ATOM 486 N N . ASP A 1 69 ? 36.865 4.546 6.823 1.00 12.75 69 ASP A N 1
ATOM 487 C CA . ASP A 1 69 ? 35.709 5.081 7.544 1.00 13.91 69 ASP A CA 1
ATOM 488 C C . ASP A 1 69 ? 34.522 5.317 6.610 1.00 13.48 69 ASP A C 1
ATOM 489 O O . ASP A 1 69 ? 33.646 6.120 6.904 1.00 13.27 69 ASP A O 1
ATOM 494 N N . GLU A 1 70 ? 34.501 4.615 5.480 1.00 14.18 70 GLU A N 1
ATOM 495 C CA . GLU A 1 70 ? 33.531 4.875 4.412 1.00 14.21 70 GLU A CA 1
ATOM 496 C C . GLU A 1 70 ? 32.073 4.788 4.884 1.00 14.49 70 GLU A C 1
ATOM 497 O O . GLU A 1 70 ? 31.216 5.560 4.445 1.00 13.83 70 GLU A O 1
ATOM 503 N N . GLU A 1 71 ? 31.789 3.857 5.790 1.00 15.02 71 GLU A N 1
ATOM 504 C CA . GLU A 1 71 ? 30.416 3.615 6.218 1.00 15.65 71 GLU A CA 1
ATOM 505 C C . GLU A 1 71 ? 29.917 4.790 7.050 1.00 18.13 71 GLU A C 1
ATOM 506 O O . GLU A 1 71 ? 28.808 5.319 6.817 1.00 18.18 71 GLU A O 1
ATOM 512 N N . GLU A 1 72 ? 30.746 5.245 7.983 1.00 17.79 72 GLU A N 1
ATOM 513 C CA . GLU A 1 72 ? 30.334 6.319 8.881 1.00 15.16 72 GLU A CA 1
ATOM 514 C C . GLU A 1 72 ? 30.441 7.705 8.237 1.00 13.93 72 GLU A C 1
ATOM 515 O O . GLU A 1 72 ? 29.706 8.625 8.612 1.00 13.03 72 GLU A O 1
ATOM 521 N N . ALA A 1 73 ? 31.313 7.829 7.244 1.00 15.40 73 ALA A N 1
ATOM 522 C CA . ALA A 1 73 ? 31.368 9.025 6.422 1.00 16.53 73 ALA A CA 1
ATOM 523 C C . ALA A 1 73 ? 30.031 9.186 5.695 1.00 15.51 73 ALA A C 1
ATOM 524 O O . ALA A 1 73 ? 29.410 10.268 5.724 1.00 16.28 73 ALA A O 1
ATOM 526 N N . ILE A 1 74 ? 29.553 8.110 5.066 1.00 13.10 74 ILE A N 1
ATOM 527 C CA . ILE A 1 74 ? 28.278 8.189 4.367 1.00 13.29 74 ILE A CA 1
ATOM 528 C C . ILE A 1 74 ? 27.154 8.471 5.368 1.00 14.59 74 ILE A C 1
ATOM 529 O O . ILE A 1 74 ? 26.305 9.321 5.129 1.00 16.73 74 ILE A O 1
ATOM 534 N N . LYS A 1 75 ? 27.170 7.786 6.508 1.00 14.86 75 LYS A N 1
ATOM 535 C CA . LYS A 1 75 ? 26.128 7.991 7.507 1.00 17.32 75 LYS A CA 1
ATOM 536 C C . LYS A 1 75 ? 26.079 9.448 7.971 1.00 17.06 75 LYS A C 1
ATOM 537 O O . LYS A 1 75 ? 24.999 10.029 8.146 1.00 18.20 75 LYS A O 1
ATOM 541 N N . ALA A 1 76 ? 27.252 10.045 8.154 1.00 17.70 76 ALA A N 1
ATOM 542 C CA . ALA A 1 76 ? 27.325 11.429 8.615 1.00 16.77 76 ALA A CA 1
ATOM 543 C C . ALA A 1 76 ? 26.671 12.381 7.609 1.00 15.14 76 ALA A C 1
ATOM 544 O O . ALA A 1 76 ? 25.996 13.357 7.975 1.00 14.80 76 ALA A O 1
ATOM 546 N N . LEU A 1 77 ? 26.869 12.091 6.332 1.00 14.51 77 LEU A N 1
ATOM 547 C CA . LEU A 1 77 ? 26.284 12.911 5.275 1.00 16.11 77 LEU A CA 1
ATOM 548 C C . LEU A 1 77 ? 24.776 12.681 5.157 1.00 17.70 77 LEU A C 1
ATOM 549 O O . LEU A 1 77 ? 23.995 13.630 4.969 1.00 17.33 77 LEU A O 1
ATOM 554 N N . VAL A 1 78 ? 24.367 11.424 5.275 1.00 17.64 78 VAL A N 1
ATOM 555 C CA . VAL A 1 78 ? 22.957 11.070 5.245 1.00 18.26 78 VAL A CA 1
ATOM 556 C C . VAL A 1 78 ? 22.213 11.799 6.352 1.00 18.89 78 VAL A C 1
ATOM 557 O O . VAL A 1 78 ? 21.173 12.415 6.108 1.00 15.99 78 VAL A O 1
ATOM 561 N N . ASP A 1 79 ? 22.769 11.728 7.558 1.00 22.17 79 ASP A N 1
ATOM 562 C CA . ASP A 1 79 ? 22.225 12.423 8.716 1.00 24.39 79 ASP A CA 1
ATOM 563 C C . ASP A 1 79 ? 22.189 13.939 8.529 1.00 26.07 79 ASP A C 1
ATOM 564 O O . ASP A 1 79 ? 21.228 14.589 8.922 1.00 27.99 79 ASP A O 1
ATOM 569 N N . LEU A 1 80 ? 23.228 14.505 7.930 1.00 25.27 80 LEU A N 1
ATOM 570 C CA . LEU A 1 80 ? 23.241 15.947 7.697 1.00 24.46 80 LEU A CA 1
ATOM 571 C C . LEU A 1 80 ? 22.109 16.335 6.752 1.00 25.07 80 LEU A C 1
ATOM 572 O O . LEU A 1 80 ? 21.374 17.290 6.996 1.00 27.87 80 LEU A O 1
ATOM 577 N N . ILE A 1 81 ? 21.953 15.575 5.675 1.00 22.94 81 ILE A N 1
ATOM 578 C CA . ILE A 1 81 ? 20.897 15.835 4.704 1.00 22.41 81 ILE A CA 1
ATOM 579 C C . ILE A 1 81 ? 19.490 15.657 5.292 1.00 22.62 81 ILE A C 1
ATOM 580 O O . ILE A 1 81 ? 18.620 16.510 5.103 1.00 23.56 81 ILE A O 1
ATOM 585 N N . GLU A 1 82 ? 19.269 14.564 6.015 1.00 22.39 82 GLU A N 1
ATOM 586 C CA . GLU A 1 82 ? 17.941 14.265 6.548 1.00 23.08 82 GLU A CA 1
ATOM 587 C C . GLU A 1 82 ? 17.484 15.291 7.586 1.00 24.19 82 GLU A C 1
ATOM 588 O O . GLU A 1 82 ? 16.285 15.550 7.723 1.00 26.32 82 GLU A O 1
ATOM 594 N N . SER A 1 83 ? 18.437 15.876 8.305 1.00 22.98 83 SER A N 1
ATOM 595 C CA . SER A 1 83 ? 18.126 16.885 9.317 1.00 21.94 83 SER A CA 1
ATOM 596 C C . SER A 1 83 ? 18.019 18.272 8.688 1.00 21.11 83 SER A C 1
ATOM 597 O O . SER A 1 83 ? 17.855 19.275 9.394 1.00 21.64 83 SER A O 1
ATOM 600 N N . LYS A 1 84 ? 18.112 18.322 7.363 1.00 21.23 84 LYS A N 1
ATOM 601 C CA . LYS A 1 84 ? 18.154 19.579 6.622 1.00 22.01 84 LYS A CA 1
ATOM 602 C C . LYS A 1 84 ? 19.281 20.477 7.111 1.00 20.18 84 LYS A C 1
ATOM 603 O O . LYS A 1 84 ? 19.109 21.691 7.264 1.00 16.85 84 LYS A O 1
ATOM 609 N N . PHE A 1 85 ? 20.433 19.866 7.363 1.00 19.36 85 PHE A N 1
ATOM 610 C CA . PHE A 1 85 ? 21.624 20.604 7.749 1.00 19.89 85 PHE A CA 1
ATOM 611 C C . PHE A 1 85 ? 21.443 21.300 9.098 1.00 20.87 85 PHE A C 1
ATOM 612 O O . PHE A 1 85 ? 21.825 22.452 9.280 1.00 24.66 85 PHE A O 1
ATOM 620 N N . GLY A 1 86 ? 20.876 20.565 10.051 1.00 18.96 86 GLY A N 1
ATOM 621 C CA . GLY A 1 86 ? 20.740 21.050 11.411 1.00 18.46 86 GLY A CA 1
ATOM 622 C C . GLY A 1 86 ? 19.543 21.955 11.608 1.00 19.16 86 GLY A C 1
ATOM 623 O O . GLY A 1 86 ? 19.028 22.060 12.727 1.00 18.82 86 GLY A O 1
ATOM 624 N N . GLU A 1 87 ? 18.584 22.202 10.781 1.00 20.26 87 GLU A N 1
ATOM 625 C CA . GLU A 1 87 ? 17.247 22.763 10.932 1.00 22.37 87 GLU A CA 1
ATOM 626 C C . GLU A 1 87 ? 16.327 21.805 11.680 1.00 27.36 87 GLU A C 1
ATOM 627 O O . GLU A 1 87 ? 15.390 22.230 12.355 1.00 30.73 87 GLU A O 1
ATOM 629 N N . MET B 1 1 ? 29.193 -4.705 21.105 1.00 10.31 1 MET B N 1
ATOM 630 C CA . MET B 1 1 ? 28.097 -3.906 21.646 1.00 11.55 1 MET B CA 1
ATOM 631 C C . MET B 1 1 ? 28.096 -2.525 21.017 1.00 12.27 1 MET B C 1
ATOM 632 O O . MET B 1 1 ? 29.151 -1.903 20.856 1.00 11.42 1 MET B O 1
ATOM 637 N N . LYS B 1 2 ? 26.901 -2.027 20.698 1.00 12.65 2 LYS B N 1
ATOM 638 C CA . LYS B 1 2 ? 26.714 -0.692 20.161 1.00 12.79 2 LYS B CA 1
ATOM 639 C C . LYS B 1 2 ? 25.677 0.043 21.013 1.00 13.75 2 LYS B C 1
ATOM 640 O O . LYS B 1 2 ? 24.619 -0.510 21.337 1.00 13.47 2 LYS B O 1
ATOM 646 N N . GLU B 1 3 ? 26.013 1.265 21.418 1.00 15.18 3 GLU B N 1
ATOM 647 C CA . GLU B 1 3 ? 25.105 2.090 22.214 1.00 16.62 3 GLU B CA 1
ATOM 648 C C . GLU B 1 3 ? 24.993 3.523 21.673 1.00 15.80 3 GLU B C 1
ATOM 649 O O . GLU B 1 3 ? 25.951 4.067 21.110 1.00 14.63 3 GLU B O 1
ATOM 655 N N . VAL B 1 4 ? 23.820 4.133 21.848 1.00 17.67 4 VAL B N 1
ATOM 656 C CA . VAL B 1 4 ? 23.579 5.525 21.475 1.00 19.83 4 VAL B CA 1
ATOM 657 C C . VAL B 1 4 ? 22.596 6.176 22.448 1.00 20.52 4 VAL B C 1
ATOM 658 O O . VAL B 1 4 ? 21.698 5.520 22.967 1.00 21.27 4 VAL B O 1
ATOM 662 N N . THR B 1 5 ? 22.784 7.460 22.708 1.00 20.18 5 THR B N 1
ATOM 663 C CA . THR B 1 5 ? 21.846 8.214 23.528 1.00 22.45 5 THR B CA 1
ATOM 664 C C . THR B 1 5 ? 21.051 9.148 22.619 1.00 25.46 5 THR B C 1
ATOM 665 O O . THR B 1 5 ? 21.616 9.822 21.753 1.00 27.76 5 THR B O 1
ATOM 669 N N . ILE B 1 6 ? 19.734 9.161 22.794 1.00 24.03 6 ILE B N 1
ATOM 670 C CA . ILE B 1 6 ? 18.863 9.868 21.864 1.00 22.95 6 ILE B CA 1
ATOM 671 C C . ILE B 1 6 ? 17.580 10.380 22.519 1.00 23.37 6 ILE B C 1
ATOM 672 O O . ILE B 1 6 ? 17.000 9.720 23.385 1.00 23.00 6 ILE B O 1
ATOM 677 N N . GLU B 1 7 ? 17.146 11.561 22.084 1.00 22.88 7 GLU B N 1
ATOM 678 C CA . GLU B 1 7 ? 15.925 12.196 22.579 1.00 22.43 7 GLU B CA 1
ATOM 679 C C . GLU B 1 7 ? 14.709 11.763 21.756 1.00 22.52 7 GLU B C 1
ATOM 680 O O . GLU B 1 7 ? 14.766 11.722 20.522 1.00 23.05 7 GLU B O 1
ATOM 686 N N . ILE B 1 8 ? 13.614 11.431 22.438 1.00 23.43 8 ILE B N 1
ATOM 687 C CA . ILE B 1 8 ? 12.371 11.059 21.768 1.00 25.05 8 ILE B CA 1
ATOM 688 C C . ILE B 1 8 ? 11.549 12.319 21.492 1.00 28.37 8 ILE B C 1
ATOM 689 O O . ILE B 1 8 ? 11.193 13.044 22.417 1.00 29.79 8 ILE B O 1
ATOM 694 N N . LYS B 1 9 ? 11.265 12.582 20.217 1.00 29.26 9 LYS B N 1
ATOM 695 C CA . LYS B 1 9 ? 10.708 13.871 19.794 1.00 30.46 9 LYS B CA 1
ATOM 696 C C . LYS B 1 9 ? 9.189 13.888 19.615 1.00 33.05 9 LYS B C 1
ATOM 697 O O . LYS B 1 9 ? 8.572 14.957 19.645 1.00 32.72 9 LYS B O 1
ATOM 703 N N . ASN B 1 10 ? 8.586 12.724 19.400 1.00 36.36 10 ASN B N 1
ATOM 704 C CA . ASN B 1 10 ? 7.180 12.675 19.006 1.00 41.25 10 ASN B CA 1
ATOM 705 C C . ASN B 1 10 ? 6.186 12.721 20.158 1.00 43.56 10 ASN B C 1
ATOM 706 O O . ASN B 1 10 ? 6.471 12.280 21.272 1.00 42.85 10 ASN B O 1
ATOM 711 N N . LYS B 1 11 ? 4.972 13.135 19.845 1.00 44.71 11 LYS B N 1
ATOM 712 C CA . LYS B 1 11 ? 4.023 13.523 20.829 1.00 45.14 11 LYS B CA 1
ATOM 713 C C . LYS B 1 11 ? 3.658 12.375 21.739 1.00 45.26 11 LYS B C 1
ATOM 714 O O . LYS B 1 11 ? 3.467 12.577 22.911 1.00 46.47 11 LYS B O 1
ATOM 716 N N . THR B 1 12 ? 3.610 11.189 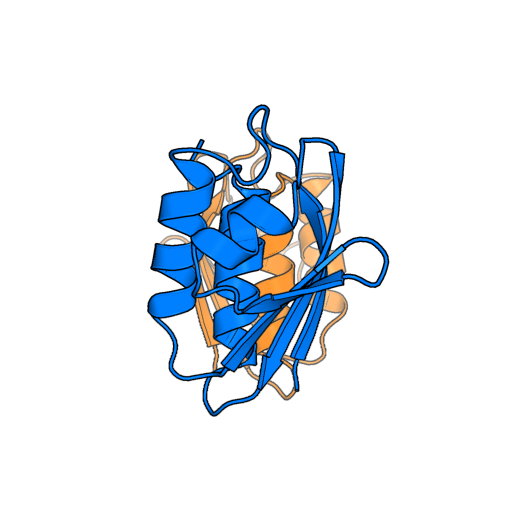21.172 1.00 42.91 12 THR B N 1
ATOM 717 C CA . THR B 1 12 ? 3.152 10.004 21.890 1.00 40.44 12 THR B CA 1
ATOM 718 C C . THR B 1 12 ? 4.240 9.299 22.691 1.00 37.14 12 THR B C 1
ATOM 719 O O . THR B 1 12 ? 3.951 8.368 23.443 1.00 37.44 12 THR B O 1
ATOM 723 N N . GLY B 1 13 ? 5.488 9.727 22.527 1.00 33.76 13 GLY B N 1
ATOM 724 C CA . GLY B 1 13 ? 6.604 9.002 23.112 1.00 31.11 13 GLY B CA 1
ATOM 725 C C . GLY B 1 13 ? 6.620 7.591 22.551 1.00 28.92 13 GLY B C 1
ATOM 726 O O . GLY B 1 13 ? 6.230 7.370 21.406 1.00 29.68 13 GLY B O 1
ATOM 727 N N . LEU B 1 14 ? 7.056 6.624 23.352 1.00 26.09 14 LEU B N 1
ATOM 728 C CA . LEU B 1 14 ? 6.989 5.232 22.931 1.00 25.98 14 LEU B CA 1
ATOM 729 C C . LEU B 1 14 ? 5.683 4.583 23.386 1.00 27.80 14 LEU B C 1
ATOM 730 O O . LEU B 1 14 ? 5.652 3.783 24.323 1.00 29.57 14 LEU B O 1
ATOM 735 N N . HIS B 1 15 ? 4.599 4.947 22.708 1.00 26.82 15 HIS B N 1
ATOM 736 C CA . HIS B 1 15 ? 3.277 4.416 23.003 1.00 25.50 15 HIS B CA 1
ATOM 737 C C . HIS B 1 15 ? 2.510 4.198 21.708 1.00 28.21 15 HIS B C 1
ATOM 738 O O . HIS B 1 15 ? 2.854 4.773 20.681 1.00 29.19 15 HIS B O 1
ATOM 745 N N . ALA B 1 16 ? 1.476 3.364 21.759 1.00 28.72 16 ALA B N 1
ATOM 746 C CA . ALA B 1 16 ? 0.612 3.164 20.596 1.00 29.67 16 ALA B CA 1
ATOM 747 C C . ALA B 1 16 ? 1.425 2.910 19.328 1.00 29.02 16 ALA B C 1
ATOM 748 O O . ALA B 1 16 ? 2.412 2.170 19.359 1.00 29.94 16 ALA B O 1
ATOM 750 N N . ARG B 1 17 ? 1.019 3.517 18.216 1.00 29.14 17 ARG B N 1
ATOM 751 C CA . ARG B 1 17 ? 1.658 3.245 16.928 1.00 29.42 17 ARG B CA 1
ATOM 752 C C . ARG B 1 17 ? 3.192 3.229 16.973 1.00 28.21 17 ARG B C 1
ATOM 753 O O . ARG B 1 17 ? 3.805 2.216 16.626 1.00 29.51 17 ARG B O 1
ATOM 755 N N . PRO B 1 18 ? 3.814 4.357 17.372 1.00 26.28 18 PRO B N 1
ATOM 756 C CA . PRO B 1 18 ? 5.276 4.418 17.471 1.00 25.75 18 PRO B CA 1
ATOM 757 C C . PRO B 1 18 ? 5.866 3.288 18.313 1.00 23.79 18 PRO B C 1
ATOM 758 O O . PRO B 1 18 ? 6.917 2.766 17.946 1.00 20.56 18 PRO B O 1
ATOM 762 N N . ALA B 1 19 ? 5.214 2.912 19.410 1.00 22.94 19 ALA B N 1
ATOM 763 C CA . ALA B 1 19 ? 5.722 1.817 20.227 1.00 23.05 19 ALA B CA 1
ATOM 764 C C . ALA B 1 19 ? 5.680 0.500 19.450 1.00 22.96 19 ALA B C 1
ATOM 765 O O . ALA B 1 19 ? 6.616 -0.293 19.503 1.00 22.45 19 ALA B O 1
ATOM 767 N N . ALA B 1 20 ? 4.592 0.272 18.720 1.00 23.79 20 ALA B N 1
ATOM 768 C CA . ALA B 1 20 ? 4.435 -0.958 17.952 1.00 24.89 20 ALA B CA 1
ATOM 769 C C . ALA B 1 20 ? 5.469 -1.013 16.842 1.00 25.64 20 ALA B C 1
ATOM 770 O O . ALA B 1 20 ? 6.073 -2.059 16.596 1.00 26.27 20 ALA B O 1
ATOM 772 N N . LEU B 1 21 ? 5.664 0.121 16.180 1.00 26.04 21 LEU B N 1
ATOM 773 C CA . LEU B 1 21 ? 6.654 0.235 15.115 1.00 26.10 21 LEU B CA 1
ATOM 774 C C . LEU B 1 21 ? 8.059 0.091 15.667 1.00 25.15 21 LEU B C 1
ATOM 775 O O . LEU B 1 21 ? 8.905 -0.552 15.055 1.00 26.10 21 LEU B O 1
ATOM 780 N N . PHE B 1 22 ? 8.301 0.702 16.820 1.00 23.17 22 PHE B N 1
ATOM 781 C CA . PHE B 1 22 ? 9.590 0.580 17.476 1.00 21.76 22 PHE B CA 1
ATOM 782 C C . PHE B 1 22 ? 9.945 -0.885 17.663 1.00 20.58 22 PHE B C 1
ATOM 783 O O . PHE B 1 22 ? 11.039 -1.302 17.299 1.00 20.83 22 PHE B O 1
ATOM 791 N N . VAL B 1 23 ? 9.011 -1.669 18.207 1.00 21.18 23 VAL B N 1
ATOM 792 C CA . VAL B 1 23 ? 9.248 -3.082 18.483 1.00 21.59 23 VAL B CA 1
ATOM 793 C C . VAL B 1 23 ? 9.355 -3.865 17.184 1.00 21.69 23 VAL B C 1
ATOM 794 O O . VAL B 1 23 ? 10.164 -4.784 17.053 1.00 21.54 23 VAL B O 1
ATOM 798 N N . GLN B 1 24 ? 8.528 -3.470 16.228 1.00 21.38 24 GLN B N 1
ATOM 799 C CA . GLN B 1 24 ? 8.542 -4.021 14.887 1.00 21.98 24 GLN B CA 1
ATOM 800 C C . GLN B 1 24 ? 9.923 -3.882 14.254 1.00 19.65 24 GLN B C 1
ATOM 801 O O . GLN B 1 24 ? 10.474 -4.835 13.721 1.00 19.87 24 GLN B O 1
ATOM 807 N N . THR B 1 25 ? 10.469 -2.677 14.319 1.00 20.56 25 THR B N 1
ATOM 808 C CA . THR B 1 25 ? 11.752 -2.386 13.701 1.00 19.10 25 THR B CA 1
ATOM 809 C C . THR B 1 25 ? 12.870 -3.138 14.422 1.00 16.22 25 THR B C 1
ATOM 810 O O . THR B 1 25 ? 13.729 -3.757 13.786 1.00 15.97 25 THR B O 1
ATOM 814 N N . ALA B 1 26 ? 12.857 -3.095 15.753 1.00 16.47 26 ALA B N 1
ATOM 815 C CA . ALA B 1 26 ? 13.869 -3.800 16.531 1.00 18.18 26 ALA B CA 1
ATOM 816 C C . ALA B 1 26 ? 13.828 -5.286 16.223 1.00 20.68 26 ALA B C 1
ATOM 817 O O . ALA B 1 26 ? 14.865 -5.949 16.157 1.00 22.75 26 ALA B O 1
ATOM 819 N N . SER B 1 27 ? 12.622 -5.809 16.033 1.00 22.25 27 SER B N 1
ATOM 820 C CA . SER B 1 27 ? 12.450 -7.237 15.793 1.00 22.67 27 SER B CA 1
ATOM 821 C C . SER B 1 27 ? 12.959 -7.674 14.408 1.00 20.51 27 SER B C 1
ATOM 822 O O . SER B 1 27 ? 13.035 -8.858 14.124 1.00 19.92 27 SER B O 1
ATOM 825 N N . LYS B 1 28 ? 13.355 -6.760 13.520 1.00 20.26 28 LYS B N 1
ATOM 826 C CA . LYS B 1 28 ? 13.931 -7.075 12.219 1.00 19.22 28 LYS B CA 1
ATOM 827 C C . LYS B 1 28 ? 15.350 -7.619 12.362 1.00 18.90 28 LYS B C 1
ATOM 828 O O . LYS B 1 28 ? 15.890 -8.221 11.422 1.00 19.17 28 LYS B O 1
ATOM 833 N N . PHE B 1 29 ? 15.925 -7.336 13.513 1.00 18.87 29 PHE B N 1
ATOM 834 C CA . PHE B 1 29 ? 17.335 -7.650 13.702 1.00 19.39 29 PHE B CA 1
ATOM 835 C C . PHE B 1 29 ? 17.563 -8.803 14.667 1.00 21.23 29 PHE B C 1
ATOM 836 O O . PHE B 1 29 ? 16.753 -9.049 15.567 1.00 23.41 29 PHE B O 1
ATOM 844 N N . SER B 1 30 ? 18.657 -9.526 14.467 1.00 20.37 30 SER B N 1
ATOM 845 C CA . SER B 1 30 ? 18.931 -10.717 15.276 1.00 17.69 30 SER B CA 1
ATOM 846 C C . SER B 1 30 ? 19.554 -10.381 16.627 1.00 16.57 30 SER B C 1
ATOM 847 O O . SER B 1 30 ? 19.458 -11.157 17.573 1.00 16.02 30 SER B O 1
ATOM 850 N N . SER B 1 31 ? 20.218 -9.231 16.698 1.00 15.24 31 SER B N 1
ATOM 851 C CA . SER B 1 31 ? 20.837 -8.779 17.937 1.00 14.14 31 SER B CA 1
ATOM 852 C C . SER B 1 31 ? 19.846 -8.763 19.090 1.00 15.19 31 SER B C 1
ATOM 853 O O . SER B 1 31 ? 18.649 -8.524 18.890 1.00 17.15 31 SER B O 1
ATOM 856 N N . GLN B 1 32 ? 20.356 -8.984 20.299 1.00 13.00 32 GLN B N 1
ATOM 857 C CA . GLN B 1 32 ? 19.655 -8.551 21.490 1.00 14.78 32 GLN B CA 1
ATOM 858 C C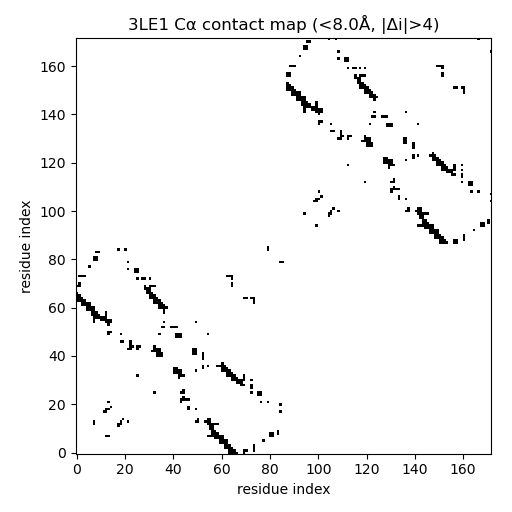 . GLN B 1 32 ? 19.691 -7.021 21.526 1.00 15.33 32 GLN B C 1
ATOM 859 O O . GLN B 1 32 ? 20.747 -6.419 21.305 1.00 11.54 32 GLN B O 1
ATOM 865 N N . ILE B 1 33 ? 18.536 -6.402 21.768 1.00 15.57 33 ILE B N 1
ATOM 866 C CA . ILE B 1 33 ? 18.426 -4.942 21.818 1.00 15.21 33 ILE B CA 1
ATOM 867 C C . ILE B 1 33 ? 17.720 -4.474 23.091 1.00 13.81 33 ILE 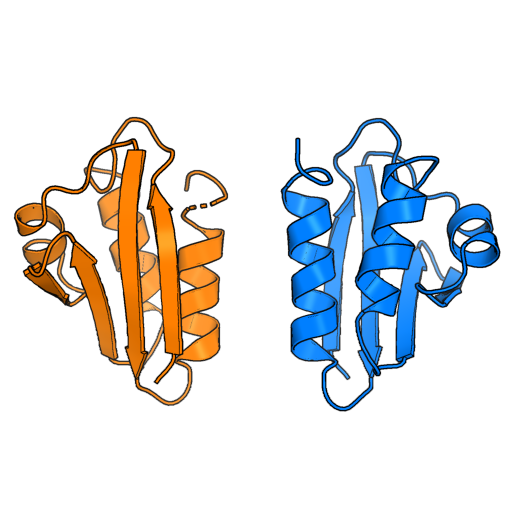B C 1
ATOM 868 O O . ILE B 1 33 ? 16.692 -5.034 23.484 1.00 13.28 33 ILE B O 1
ATOM 873 N N . TRP B 1 34 ? 18.270 -3.437 23.716 1.00 14.52 34 TRP B N 1
ATOM 874 C CA . TRP B 1 34 ? 17.736 -2.893 24.954 1.00 16.16 34 TRP B CA 1
ATOM 875 C C . TRP B 1 34 ? 17.441 -1.405 24.816 1.00 16.15 34 TRP B C 1
ATOM 876 O O . TRP B 1 34 ? 18.077 -0.704 24.027 1.00 12.17 34 TRP B O 1
ATOM 887 N N . VAL B 1 35 ? 16.457 -0.937 25.582 1.00 19.14 35 VAL B N 1
ATOM 888 C CA . VAL B 1 35 ? 16.155 0.470 25.721 1.00 20.00 35 VAL B CA 1
ATOM 889 C C . VAL B 1 35 ? 16.189 0.799 27.207 1.00 21.14 35 VAL B C 1
ATOM 890 O O . VAL B 1 35 ? 15.583 0.090 28.013 1.00 22.59 35 VAL B O 1
ATOM 894 N N . GLU B 1 36 ? 16.922 1.845 27.575 1.00 21.46 36 GLU B N 1
ATOM 895 C CA . GLU B 1 36 ? 17.076 2.213 28.971 1.00 24.49 36 GLU B CA 1
ATOM 896 C C . GLU B 1 36 ? 16.635 3.643 29.218 1.00 25.04 36 GLU B C 1
ATOM 897 O O . GLU B 1 36 ? 16.925 4.529 28.421 1.00 24.48 36 GLU B O 1
ATOM 903 N N . LYS B 1 37 ? 15.931 3.850 30.328 1.00 25.72 37 LYS B N 1
ATOM 904 C CA . LYS B 1 37 ? 15.602 5.186 30.805 1.00 29.41 37 LYS B CA 1
ATOM 905 C C . LYS B 1 37 ? 15.746 5.208 32.314 1.00 29.48 37 LYS B C 1
ATOM 906 O O . LYS B 1 37 ? 15.166 4.377 33.012 1.00 25.78 37 LYS B O 1
ATOM 912 N N . ASP B 1 38 ? 16.507 6.159 32.768 1.00 33.70 38 ASP B N 1
ATOM 913 C CA . ASP B 1 38 ? 16.795 6.296 34.168 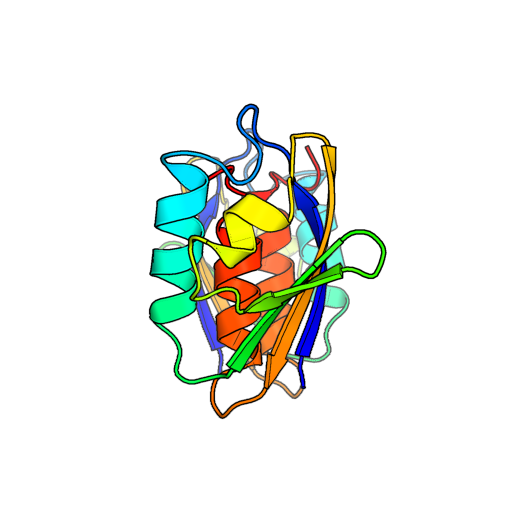1.00 36.98 38 ASP B CA 1
ATOM 914 C C . ASP B 1 38 ? 16.969 4.981 34.862 1.00 38.41 38 ASP B C 1
ATOM 915 O O . ASP B 1 38 ? 16.246 4.643 35.767 1.00 40.59 38 ASP B O 1
ATOM 920 N N . ASN B 1 39 ? 17.938 4.240 34.402 1.00 33.23 39 ASN B N 1
ATOM 921 C CA . ASN B 1 39 ? 18.332 3.028 35.074 1.00 30.72 39 ASN B CA 1
ATOM 922 C C . ASN B 1 39 ? 17.428 1.799 35.004 1.00 29.44 39 ASN B C 1
ATOM 923 O O . ASN B 1 39 ? 17.824 0.703 35.435 1.00 32.15 39 ASN B O 1
ATOM 928 N N . LYS B 1 40 ? 16.245 1.994 34.451 1.00 25.04 40 LYS B N 1
ATOM 929 C CA . LYS B 1 40 ? 15.447 0.884 34.020 1.00 21.56 40 LYS B CA 1
ATOM 930 C C . LYS B 1 40 ? 15.784 0.517 32.608 1.00 19.08 40 LYS B C 1
ATOM 931 O O . LYS B 1 40 ? 15.799 1.369 31.735 1.00 17.54 40 LYS B O 1
ATOM 935 N N . LYS B 1 41 ? 15.975 -0.781 32.417 1.00 16.28 41 LYS B N 1
ATOM 936 C CA . LYS B 1 41 ? 16.328 -1.318 31.106 1.00 14.70 41 LYS B CA 1
ATOM 937 C C . LYS B 1 41 ? 15.345 -2.397 30.663 1.00 13.65 41 LYS B C 1
ATOM 938 O O . LYS B 1 41 ? 14.968 -3.209 31.448 1.00 15.29 41 LYS B O 1
ATOM 944 N N . VAL B 1 42 ? 14.897 -2.350 29.421 1.00 11.29 42 VAL B N 1
ATOM 945 C CA . VAL B 1 42 ? 13.999 -3.364 28.880 1.00 11.57 42 VAL B CA 1
ATOM 946 C C . VAL B 1 42 ? 14.442 -3.888 27.516 1.00 12.12 42 VAL B C 1
ATOM 947 O O . VAL B 1 42 ? 15.146 -3.215 26.764 1.00 11.89 42 VAL B O 1
ATOM 951 N N . ASN B 1 43 ? 14.005 -5.104 27.216 1.00 14.12 43 ASN B N 1
ATOM 952 C CA . ASN B 1 43 ? 14.147 -5.689 25.889 1.00 15.20 43 ASN B CA 1
ATOM 953 C C . ASN B 1 43 ? 13.348 -4.857 24.890 1.00 17.12 43 ASN B C 1
ATOM 954 O O . ASN B 1 43 ? 12.147 -4.640 25.063 1.00 18.57 43 ASN B O 1
ATOM 959 N N . ALA B 1 44 ? 14.016 -4.364 23.849 1.00 16.16 44 ALA B N 1
ATOM 960 C CA . ALA B 1 44 ? 13.358 -3.497 22.876 1.00 16.95 44 ALA B CA 1
ATOM 961 C C . ALA B 1 44 ? 12.378 -4.262 21.986 1.00 21.86 44 ALA B C 1
ATOM 962 O O . ALA B 1 44 ? 11.550 -3.651 21.315 1.00 22.21 44 ALA B O 1
ATOM 964 N N . LYS B 1 45 ? 12.488 -5.588 21.982 1.00 24.66 45 LYS B N 1
ATOM 965 C CA . LYS B 1 45 ? 11.564 -6.456 21.245 1.00 25.19 45 LYS B CA 1
ATOM 966 C C . LYS B 1 45 ? 10.343 -6.839 22.092 1.00 25.27 45 LYS B C 1
ATOM 967 O O . LYS B 1 45 ? 9.509 -7.628 21.650 1.00 25.63 45 LYS B O 1
ATOM 973 N N . SER B 1 46 ? 10.241 -6.282 23.300 1.00 25.65 46 SER B N 1
ATOM 974 C CA . SER B 1 46 ? 9.106 -6.565 24.191 1.00 26.42 46 SER B CA 1
ATOM 975 C C . SER B 1 46 ? 8.184 -5.365 24.407 1.00 28.41 46 SER B C 1
ATOM 978 N N . ILE B 1 47 ? 6.954 -5.490 23.913 1.00 30.15 47 ILE B N 1
ATOM 979 C CA . ILE B 1 47 ? 5.944 -4.448 24.050 1.00 30.53 47 ILE B CA 1
ATOM 980 C C . ILE B 1 47 ? 5.607 -4.146 25.516 1.00 28.41 47 ILE B C 1
ATOM 981 O O . ILE B 1 47 ? 5.454 -2.993 25.893 1.00 27.36 47 ILE B O 1
ATOM 986 N N . MET B 1 48 ? 5.501 -5.171 26.340 1.00 27.95 48 MET B N 1
ATOM 987 C CA . MET B 1 48 ? 5.259 -4.968 27.779 1.00 26.63 48 MET B CA 1
ATOM 988 C C . MET B 1 48 ? 6.381 -4.205 28.450 1.00 25.18 48 MET B C 1
ATOM 989 O O . MET B 1 48 ? 6.164 -3.372 29.304 1.00 24.24 48 MET B O 1
ATOM 994 N N . GLY B 1 49 ? 7.592 -4.492 28.009 1.00 23.35 49 GLY B N 1
ATOM 995 C CA . GLY B 1 49 ? 8.757 -3.801 28.530 1.00 22.59 49 GLY B CA 1
ATOM 996 C C . GLY B 1 49 ? 8.796 -2.342 28.116 1.00 21.50 49 GLY B C 1
ATOM 997 O O . GLY B 1 49 ? 9.028 -1.465 28.938 1.00 21.81 49 GLY B O 1
ATOM 998 N N . ILE B 1 50 ? 8.575 -2.082 26.833 1.00 22.39 50 ILE B N 1
ATOM 999 C CA . ILE B 1 50 ? 8.490 -0.710 26.352 1.00 24.07 50 ILE B CA 1
ATOM 1000 C C . ILE B 1 50 ? 7.438 0.050 27.152 1.00 27.15 50 ILE B C 1
ATOM 1001 O O . ILE B 1 50 ? 7.679 1.171 27.604 1.00 29.28 50 ILE B O 1
ATOM 1006 N N . MET B 1 51 ? 6.288 -0.583 27.364 1.00 28.26 51 MET B N 1
ATOM 1007 C CA . MET B 1 51 ? 5.206 0.039 28.117 1.00 28.71 51 MET B CA 1
ATOM 1008 C C . MET B 1 51 ? 5.648 0.361 29.534 1.00 28.63 51 MET B C 1
ATOM 1009 O O . MET B 1 51 ? 5.441 1.475 30.026 1.00 28.32 51 MET B O 1
ATOM 1012 N N . SER B 1 52 ? 6.260 -0.624 30.183 1.00 29.22 52 SER B N 1
ATOM 1013 C CA . SER B 1 52 ? 6.739 -0.464 31.551 1.00 29.85 52 SER B CA 1
ATOM 1014 C C . SER B 1 52 ? 7.650 0.743 31.650 1.00 29.95 52 SER B C 1
ATOM 1015 O O . SER B 1 52 ? 7.614 1.491 32.627 1.00 30.29 52 SER B O 1
ATOM 1017 N N . LEU B 1 53 ? 8.463 0.936 30.617 1.00 28.71 53 LEU B N 1
ATOM 1018 C CA . LEU B 1 53 ? 9.491 1.971 30.627 1.00 28.20 53 LEU B CA 1
ATOM 1019 C C . LEU B 1 53 ? 8.927 3.397 30.746 1.00 28.36 53 LEU B C 1
ATOM 1020 O O . LEU B 1 53 ? 9.561 4.270 31.331 1.00 29.06 53 LEU B O 1
ATOM 1025 N N . GLY B 1 54 ? 7.731 3.621 30.204 1.00 29.06 54 GLY B N 1
ATOM 1026 C CA . GLY B 1 54 ? 7.090 4.923 30.284 1.00 30.03 54 GLY B CA 1
ATOM 1027 C C . GLY B 1 54 ? 7.906 6.026 29.629 1.00 29.35 54 GLY B C 1
ATOM 1028 O O . GLY B 1 54 ? 8.263 7.019 30.266 1.00 29.41 54 GLY B O 1
ATOM 1029 N N . VAL B 1 55 ? 8.210 5.838 28.349 1.00 27.74 55 VAL B N 1
ATOM 1030 C CA . VAL B 1 55 ? 8.971 6.822 27.588 1.00 24.88 55 VAL B CA 1
ATOM 1031 C C . VAL B 1 55 ? 8.025 7.811 26.905 1.00 24.23 55 VAL B C 1
ATOM 1032 O O . VAL B 1 55 ? 7.209 7.425 26.062 1.00 23.71 55 VAL B O 1
ATOM 1036 N N . SER B 1 56 ? 8.129 9.078 27.280 1.00 23.25 56 SER B N 1
ATOM 1037 C CA . SER B 1 56 ? 7.266 10.110 26.706 1.00 23.75 56 SER B CA 1
ATOM 1038 C C . SER B 1 56 ? 8.085 11.128 25.923 1.00 20.87 56 SER B C 1
ATOM 1039 O O . SER B 1 56 ? 9.309 11.076 25.902 1.00 19.67 56 SER B O 1
ATOM 1042 N N . GLN B 1 57 ? 7.391 12.040 25.255 1.00 19.46 57 GLN B N 1
ATOM 1043 C CA . GLN B 1 57 ? 8.048 13.041 24.445 1.00 17.39 57 GLN B CA 1
ATOM 1044 C C . GLN B 1 57 ? 9.086 13.788 25.260 1.00 16.67 57 GLN B C 1
ATOM 1045 O O . GLN B 1 57 ? 8.833 14.160 26.411 1.00 17.59 57 GLN B O 1
ATOM 1051 N N . GLY B 1 58 ? 10.250 14.018 24.662 1.00 15.86 58 GLY B N 1
ATOM 1052 C CA . GLY B 1 58 ? 11.298 14.777 25.311 1.00 15.32 58 GLY B CA 1
ATOM 1053 C C . GLY B 1 58 ? 12.288 13.927 26.089 1.00 16.14 58 GLY B C 1
ATOM 1054 O O . GLY B 1 58 ? 13.401 14.375 26.350 1.00 14.33 58 GLY B O 1
ATOM 1055 N N . ASN B 1 59 ? 11.871 12.721 26.468 1.00 18.37 59 ASN B N 1
ATOM 1056 C CA . ASN B 1 59 ? 12.723 11.793 27.210 1.00 17.11 59 ASN B CA 1
ATOM 1057 C C . ASN B 1 59 ? 13.948 11.396 26.411 1.00 19.42 59 ASN B C 1
ATOM 1058 O O . ASN B 1 59 ? 13.861 11.144 25.213 1.00 20.08 59 ASN B O 1
ATOM 1063 N N . VAL B 1 60 ? 15.088 11.332 27.090 1.00 20.13 60 VAL B N 1
ATOM 1064 C CA . VAL B 1 60 ? 16.312 10.844 26.480 1.00 20.61 60 VAL B CA 1
ATOM 1065 C C . VAL B 1 60 ? 16.546 9.413 26.941 1.00 20.46 60 VAL B C 1
ATOM 1066 O O . VAL B 1 60 ? 16.590 9.149 28.134 1.00 20.55 60 VAL B O 1
ATOM 1070 N N . VAL B 1 61 ? 16.666 8.491 25.988 1.00 20.11 61 VAL B N 1
ATOM 1071 C CA . VAL B 1 61 ? 16.881 7.082 26.303 1.00 17.66 61 VAL B CA 1
ATOM 1072 C C . VAL B 1 61 ? 18.226 6.605 25.763 1.00 18.04 61 VAL B C 1
ATOM 1073 O O . VAL B 1 61 ? 18.815 7.246 24.887 1.00 17.71 61 VAL B O 1
ATOM 1077 N N . LYS B 1 62 ? 18.732 5.505 26.314 1.00 17.77 62 LYS B N 1
ATOM 1078 C CA . LYS B 1 62 ? 19.917 4.854 25.759 1.00 17.24 62 LYS B CA 1
ATOM 1079 C C . LYS B 1 62 ? 19.511 3.557 25.075 1.00 16.07 62 LYS B C 1
ATOM 1080 O O . LYS B 1 62 ? 18.845 2.713 25.679 1.00 18.09 62 LYS B O 1
ATOM 1086 N N . LEU B 1 63 ? 19.868 3.431 23.803 1.00 15.70 63 LEU B N 1
ATOM 1087 C CA . LEU B 1 63 ? 19.600 2.219 23.027 1.00 15.93 63 LEU B CA 1
ATOM 1088 C C . LEU B 1 63 ? 20.884 1.417 22.954 1.00 15.68 63 LEU B C 1
ATOM 1089 O O . LEU B 1 63 ? 21.937 1.965 22.644 1.00 16.65 63 LEU B O 1
ATOM 1094 N N . SER B 1 64 ? 20.811 0.133 23.243 1.00 14.25 64 SER B N 1
ATOM 1095 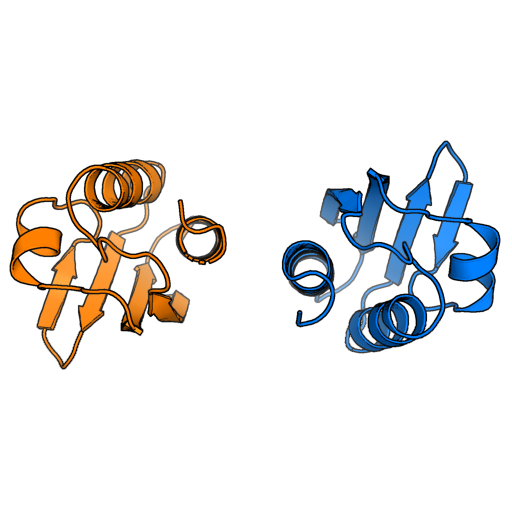C CA . SER B 1 64 ? 21.990 -0.700 23.107 1.00 13.71 64 SER B CA 1
ATOM 1096 C C . SER B 1 64 ? 21.678 -2.013 22.397 1.00 13.44 64 SER B C 1
ATOM 1097 O O . SER B 1 64 ? 20.546 -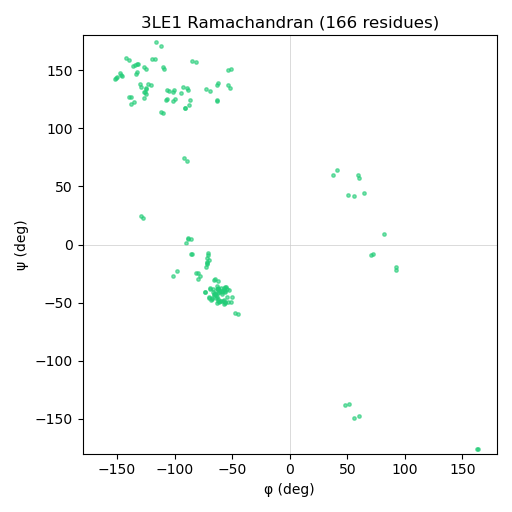2.494 22.422 1.00 15.29 64 SER B O 1
ATOM 1100 N N . ALA B 1 65 ? 22.687 -2.599 21.758 1.00 13.15 65 ALA B N 1
ATOM 1101 C CA . ALA B 1 65 ? 22.473 -3.826 21.015 1.00 11.74 65 ALA B CA 1
ATOM 1102 C C . ALA B 1 65 ? 23.734 -4.679 21.017 1.00 11.82 65 ALA B C 1
ATOM 1103 O O . ALA B 1 65 ? 24.855 -4.149 20.982 1.00 13.09 65 ALA B O 1
ATOM 1105 N N . GLU B 1 66 ? 23.546 -5.990 21.074 1.00 10.25 66 GLU B N 1
ATOM 1106 C CA . GLU B 1 66 ? 24.658 -6.921 20.943 1.00 11.59 66 GLU B CA 1
ATOM 1107 C C . GLU B 1 66 ? 24.274 -8.092 20.055 1.00 11.64 66 GLU B C 1
ATOM 1108 O O . GLU B 1 66 ? 23.293 -8.801 20.330 1.00 14.29 66 GLU B O 1
ATOM 1111 N N . GLY B 1 67 ? 25.023 -8.270 18.969 1.00 12.17 67 GLY B N 1
ATOM 1112 C CA . GLY B 1 67 ? 24.738 -9.311 17.993 1.00 13.01 67 GLY B CA 1
ATOM 1113 C C . GLY B 1 67 ? 25.444 -9.058 16.675 1.00 15.78 67 GLY B C 1
ATOM 1114 O O . GLY B 1 67 ? 26.222 -8.106 16.558 1.00 15.74 67 GLY B O 1
ATOM 1115 N N . ASP B 1 68 ? 25.192 -9.901 15.679 1.00 17.44 68 ASP B N 1
ATOM 1116 C CA . ASP B 1 68 ? 25.912 -9.778 14.403 1.00 18.64 68 ASP B CA 1
ATOM 1117 C C . ASP B 1 68 ? 25.502 -8.572 13.565 1.00 15.22 68 ASP B C 1
ATOM 1118 O O . ASP B 1 68 ? 26.204 -8.198 12.618 1.00 15.81 68 ASP B O 1
ATOM 1123 N N . ASP B 1 69 ? 24.404 -7.929 13.951 1.00 13.07 69 ASP B N 1
ATOM 1124 C CA . ASP B 1 69 ? 23.880 -6.768 13.228 1.00 13.48 69 ASP B CA 1
ATOM 1125 C C . ASP B 1 69 ? 23.629 -5.599 14.175 1.00 13.65 69 ASP B C 1
ATOM 1126 O O . ASP B 1 69 ? 22.809 -4.728 13.889 1.00 12.58 69 ASP B O 1
ATOM 1131 N N . GLU B 1 70 ? 24.344 -5.577 15.299 1.00 14.37 70 GLU B N 1
ATOM 1132 C CA . GLU B 1 70 ? 24.080 -4.607 16.370 1.00 13.20 70 GLU B CA 1
ATOM 1133 C C . GLU B 1 70 ? 24.165 -3.148 15.909 1.00 13.77 70 GLU B C 1
ATOM 1134 O O . GLU B 1 70 ? 23.385 -2.301 16.343 1.00 12.48 70 GLU B O 1
ATOM 1140 N N . GLU B 1 71 ? 25.097 -2.853 15.016 1.00 12.83 71 GLU B N 1
ATOM 1141 C CA . GLU B 1 71 ? 25.326 -1.478 14.591 1.00 11.46 71 GLU B CA 1
ATOM 1142 C C . GLU B 1 71 ? 24.157 -0.979 13.755 1.00 12.60 71 GLU B C 1
ATOM 1143 O O . GLU B 1 71 ? 23.647 0.138 13.978 1.00 14.55 71 GLU B O 1
ATOM 1149 N N . GLU B 1 72 ? 23.701 -1.813 12.820 1.00 10.84 72 GLU B N 1
ATOM 1150 C CA . GLU B 1 72 ? 22.614 -1.424 11.924 1.00 11.62 72 GLU B CA 1
ATOM 1151 C C . GLU B 1 72 ? 21.240 -1.513 12.585 1.00 11.85 72 GLU B C 1
ATOM 1152 O O . GLU B 1 72 ? 20.330 -0.763 12.223 1.00 13.91 72 GLU B O 1
ATOM 1158 N N . ALA B 1 73 ? 21.110 -2.392 13.575 1.00 10.93 73 ALA B N 1
ATOM 1159 C CA . ALA B 1 73 ? 19.907 -2.446 14.384 1.00 13.47 73 ALA B CA 1
ATOM 1160 C C . ALA B 1 73 ? 19.734 -1.106 15.101 1.00 14.05 73 ALA B C 1
ATOM 1161 O O . ALA B 1 73 ? 18.646 -0.492 15.067 1.00 16.39 73 ALA B O 1
ATOM 1163 N N . ILE B 1 74 ? 20.800 -0.626 15.743 1.00 11.56 74 ILE B N 1
ATOM 1164 C CA . ILE B 1 74 ? 20.731 0.668 16.418 1.00 13.17 74 ILE B CA 1
ATOM 1165 C C . ILE B 1 74 ? 20.453 1.801 15.417 1.00 13.67 74 ILE B C 1
ATOM 1166 O O . ILE B 1 74 ? 19.605 2.646 15.661 1.00 14.59 74 ILE B O 1
ATOM 1171 N N . LYS B 1 75 ? 21.151 1.834 14.310 1.00 13.32 75 LYS B N 1
ATOM 1172 C CA . LYS B 1 75 ? 20.902 2.826 13.311 1.00 14.97 75 LYS B CA 1
ATOM 1173 C C . LYS B 1 75 ? 19.451 2.844 12.825 1.00 16.44 75 LYS B C 1
ATOM 1174 O O . LYS B 1 75 ? 18.887 3.878 12.568 1.00 17.64 75 LYS B O 1
ATOM 1180 N N . ALA B 1 76 ? 18.872 1.677 12.643 1.00 16.05 76 ALA B N 1
ATOM 1181 C CA . ALA B 1 76 ? 17.484 1.613 12.193 1.00 16.36 76 ALA B CA 1
ATOM 1182 C C . ALA B 1 76 ? 16.536 2.264 13.206 1.00 18.01 76 ALA B C 1
ATOM 1183 O O . ALA B 1 76 ? 15.554 2.927 12.846 1.00 18.19 76 ALA B O 1
ATOM 1185 N N . LEU B 1 77 ? 16.831 2.066 14.480 1.00 19.61 77 LEU B N 1
ATOM 1186 C CA . LEU B 1 77 ? 16.005 2.637 15.534 1.00 21.66 77 LEU B CA 1
ATOM 1187 C C . LEU B 1 77 ? 16.235 4.141 15.644 1.00 23.51 77 LEU B C 1
ATOM 1188 O O . LEU B 1 77 ? 15.290 4.924 15.822 1.00 24.32 77 LEU B O 1
ATOM 1193 N N . VAL B 1 78 ? 17.488 4.546 15.522 1.00 23.73 78 VAL B N 1
ATOM 1194 C CA . VAL B 1 78 ? 17.839 5.955 15.557 1.00 23.26 78 VAL B CA 1
ATOM 1195 C C . VAL B 1 78 ? 17.125 6.700 14.437 1.00 22.51 78 VAL B C 1
ATOM 1196 O O . VAL B 1 78 ? 16.506 7.743 14.668 1.00 23.67 78 VAL B O 1
ATOM 1200 N N . ASP B 1 79 ? 17.207 6.137 13.235 1.00 19.96 79 ASP B N 1
ATOM 1201 C CA . ASP B 1 79 ? 16.523 6.666 12.064 1.00 18.29 79 ASP B CA 1
ATOM 1202 C C . ASP B 1 79 ? 15.010 6.725 12.259 1.00 15.62 79 ASP B C 1
ATOM 1203 O O . ASP B 1 79 ? 14.366 7.686 11.843 1.00 14.90 79 ASP B O 1
ATOM 1208 N N . LEU B 1 80 ? 14.438 5.705 12.890 1.00 15.82 80 LEU B N 1
ATOM 1209 C CA . LEU B 1 80 ? 12.995 5.692 13.130 1.00 17.47 80 LEU B CA 1
ATOM 1210 C C . LEU B 1 80 ? 12.591 6.810 14.085 1.00 18.43 80 LEU B C 1
ATOM 1211 O O . LEU B 1 80 ? 11.601 7.504 13.868 1.00 19.34 80 LEU B O 1
ATOM 1216 N N . ILE B 1 81 ? 13.371 6.996 15.142 1.00 19.25 81 ILE B N 1
ATOM 1217 C CA . ILE B 1 81 ? 13.100 8.050 16.110 1.00 20.23 81 ILE B CA 1
ATOM 1218 O O . ILE B 1 81 ? 12.385 10.313 15.669 1.00 19.26 81 ILE B O 1
ATOM 1223 N N . GLU B 1 82 ? 14.345 9.674 14.785 1.00 19.32 82 GLU B N 1
ATOM 1224 C CA . GLU B 1 82 ? 14.637 11.000 14.251 1.00 20.32 82 GLU B CA 1
ATOM 1225 C C . GLU B 1 82 ? 13.610 11.435 13.207 1.00 21.86 82 GLU B C 1
ATOM 1226 O O . GLU B 1 82 ? 13.390 12.632 13.009 1.00 24.92 82 GLU B O 1
ATOM 1229 N N . SER B 1 83 ? 12.980 10.460 12.558 1.00 19.65 83 SER B N 1
ATOM 1230 C CA . SER B 1 83 ? 11.977 10.730 11.528 1.00 20.41 83 SER B CA 1
ATOM 1231 C C . SER B 1 83 ? 10.594 10.857 12.153 1.00 22.20 83 SER B C 1
ATOM 1232 O O . SER B 1 83 ? 9.591 10.981 11.444 1.00 24.12 83 SER B O 1
ATOM 1235 N N . LYS B 1 84 ? 10.547 10.827 13.481 1.00 22.88 84 LYS B N 1
ATOM 1236 C CA . LYS B 1 84 ? 9.292 10.765 14.216 1.00 26.71 84 LYS B CA 1
ATOM 1237 C C . LYS B 1 84 ? 8.408 9.646 13.687 1.00 31.81 84 LYS B C 1
ATOM 1238 O O . LYS B 1 84 ? 7.194 9.813 13.512 1.00 34.73 84 LYS B O 1
ATOM 1242 N N . PHE B 1 85 ? 9.031 8.506 13.424 1.00 32.93 85 PHE B N 1
ATOM 1243 C CA . PHE B 1 85 ? 8.302 7.311 13.045 1.00 36.81 85 PHE B CA 1
ATOM 1244 C C . PHE B 1 85 ? 7.617 7.516 11.698 1.00 43.91 85 PHE B C 1
ATOM 1245 O O . PHE B 1 85 ? 6.433 7.244 11.532 1.00 43.28 85 PHE B O 1
#

Sequence (172 aa):
MKEVTIEIKNKTGLHARPAALFVQTASKFSSQIWVEKDNKKVNAKSIMGIMSLGVSQGNVVKLSAEGDDEEEAIKALVDLIESKFGEMKEVTIEIKNKTGLHARPAALFVQTASKFSSQIWVEKDNKKVNAKSIMGIMSLGVSQGNVVKLSAEGDDEEEAIKALVDLIESKF

B-factor: mean 22.45, std 7.9, range [9.27, 103.87]

Organism: Caldanaerobacter subterraneus subsp. tengcongensis (strain DSM 15242 / JCM 11007 / NBRC 100824 / MB4) (NCBI:txid273068)

Secondary structure (P-SEA, 3-state):
cbbbbbbbccccccccaaaaaaaaaaaccccbbbbbccccccccccaaaaaaacccccbbbbbbbbccaaaaaaaaaaaaaaacccc/cbbbbbbbccccccccaaaaaaaaaaaccccbbbbbccccccccccaaaaaaacccccbbbbbbbbccaaaaaaaaaaaaaaacc